Protein AF-A0ABD1RAH1-F1 (afdb_monomer_lite)

Structure (mmCIF, N/CA/C/O backbone):
data_AF-A0ABD1RAH1-F1
#
_entry.id   AF-A0ABD1RAH1-F1
#
loop_
_atom_site.group_PDB
_atom_s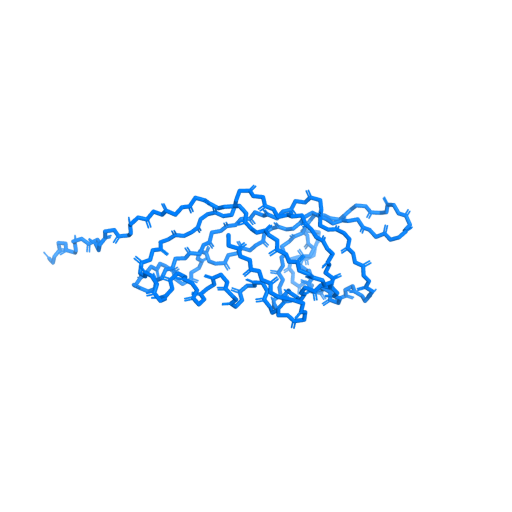ite.id
_atom_site.type_symbol
_atom_site.label_atom_id
_atom_site.label_alt_id
_atom_site.label_comp_id
_atom_site.label_asym_id
_atom_site.label_entity_id
_atom_site.label_seq_id
_atom_site.pdbx_PDB_ins_code
_atom_site.Cartn_x
_atom_site.Cartn_y
_atom_site.Cartn_z
_atom_site.occupancy
_atom_site.B_iso_or_equiv
_atom_site.auth_seq_id
_atom_site.auth_comp_id
_atom_site.auth_asym_id
_atom_site.auth_atom_id
_atom_site.pdbx_PDB_model_num
ATOM 1 N N . MET A 1 1 ? -9.978 -6.356 1.295 1.00 90.62 1 MET A N 1
ATOM 2 C CA . MET A 1 1 ? -10.468 -5.008 0.928 1.00 90.62 1 MET A CA 1
ATOM 3 C C . MET A 1 1 ? -10.263 -4.848 -0.562 1.00 90.62 1 MET A C 1
ATOM 5 O O . MET A 1 1 ? -9.263 -5.347 -1.054 1.00 90.62 1 MET A O 1
ATOM 9 N N . GLU A 1 2 ? -11.187 -4.210 -1.266 1.00 93.12 2 GLU A N 1
ATOM 10 C CA . GLU A 1 2 ? -11.067 -3.964 -2.705 1.00 93.12 2 GLU A CA 1
ATOM 11 C C . GLU A 1 2 ? -10.906 -2.462 -2.952 1.00 93.12 2 GLU A C 1
ATOM 13 O O . GLU A 1 2 ? -11.547 -1.657 -2.275 1.00 93.12 2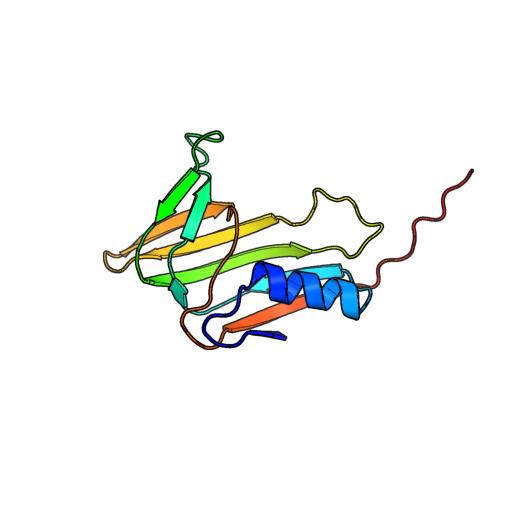 GLU A O 1
ATOM 18 N N . VAL A 1 3 ? -10.019 -2.101 -3.876 1.00 94.31 3 VAL A N 1
ATOM 19 C CA . VAL A 1 3 ? -9.790 -0.732 -4.346 1.00 94.31 3 VAL A CA 1
ATOM 20 C C . VAL A 1 3 ? -10.097 -0.706 -5.836 1.00 94.31 3 VAL A C 1
ATOM 22 O O . VAL A 1 3 ? -9.615 -1.556 -6.588 1.00 94.31 3 VAL A O 1
ATOM 25 N N . ALA A 1 4 ? -10.933 0.244 -6.245 1.00 94.62 4 ALA A N 1
ATOM 26 C CA . ALA A 1 4 ? -11.326 0.396 -7.636 1.00 94.62 4 ALA A CA 1
ATOM 27 C C . ALA A 1 4 ? -10.165 0.920 -8.497 1.00 94.62 4 ALA A C 1
ATOM 29 O O . ALA A 1 4 ? -9.167 1.439 -7.990 1.00 94.62 4 ALA A O 1
ATOM 30 N N . ASP A 1 5 ? -10.313 0.791 -9.814 1.00 94.00 5 ASP A N 1
ATOM 31 C CA . ASP A 1 5 ? -9.372 1.379 -10.763 1.00 94.00 5 ASP A CA 1
ATOM 32 C C . ASP A 1 5 ? -9.243 2.898 -10.560 1.00 94.00 5 ASP A C 1
ATOM 34 O O . ASP A 1 5 ? -10.206 3.574 -10.196 1.00 94.00 5 ASP A O 1
ATOM 38 N N . SER A 1 6 ? -8.046 3.431 -10.811 1.00 93.00 6 SER A N 1
ATOM 39 C CA . SER A 1 6 ? -7.708 4.852 -10.680 1.00 93.00 6 SER A CA 1
ATOM 40 C C . SER A 1 6 ? -7.862 5.447 -9.269 1.00 93.00 6 SER A C 1
ATOM 42 O O . SER A 1 6 ? -7.686 6.652 -9.095 1.00 93.00 6 SER A O 1
ATOM 44 N N . CYS A 1 7 ? -8.134 4.636 -8.242 1.00 95.06 7 CYS A N 1
ATOM 45 C CA . CYS A 1 7 ? -8.118 5.076 -6.847 1.00 95.06 7 CYS A CA 1
ATOM 46 C C . CYS A 1 7 ? -6.710 5.001 -6.238 1.00 95.06 7 CYS A C 1
ATOM 48 O O . CYS A 1 7 ? -5.902 4.139 -6.598 1.00 95.06 7 CYS A O 1
ATOM 50 N N . ASP A 1 8 ? -6.433 5.886 -5.276 1.00 93.81 8 ASP A N 1
ATOM 51 C CA . ASP A 1 8 ? -5.214 5.829 -4.467 1.00 93.81 8 ASP A CA 1
ATOM 52 C C . ASP A 1 8 ? -5.341 4.734 -3.398 1.00 93.81 8 ASP A C 1
ATOM 54 O O . ASP A 1 8 ? -6.230 4.751 -2.537 1.00 93.81 8 ASP A O 1
ATOM 58 N N . ILE A 1 9 ? -4.432 3.762 -3.453 1.00 93.19 9 ILE A N 1
ATOM 59 C CA . ILE A 1 9 ? -4.357 2.642 -2.517 1.00 93.19 9 ILE A CA 1
ATOM 60 C C . ILE A 1 9 ? -4.054 3.143 -1.097 1.00 93.19 9 ILE A C 1
ATOM 62 O O . ILE A 1 9 ? -4.664 2.652 -0.144 1.00 93.19 9 ILE A O 1
ATOM 66 N N . GLN A 1 10 ? -3.153 4.121 -0.931 1.00 92.19 10 GLN A N 1
ATOM 67 C CA . GLN A 1 10 ? -2.804 4.649 0.394 1.00 92.19 10 GLN A CA 1
ATOM 68 C C . GLN A 1 10 ? -3.990 5.354 1.040 1.00 92.19 10 GLN A C 1
ATOM 70 O O . GLN A 1 10 ? -4.319 5.073 2.196 1.00 92.19 10 GLN A O 1
ATOM 75 N N . GLU A 1 11 ? -4.653 6.231 0.291 1.00 93.00 11 GLU A N 1
ATOM 76 C CA . GLU A 1 11 ? -5.839 6.941 0.762 1.00 93.00 11 GLU A CA 1
ATOM 77 C C . GLU A 1 11 ? -6.982 5.975 1.091 1.00 93.00 11 GLU A C 1
ATOM 79 O O . GLU A 1 11 ? -7.612 6.099 2.143 1.00 93.00 11 GLU A O 1
ATOM 84 N N . SER A 1 12 ? -7.213 4.968 0.246 1.00 94.06 12 SER A N 1
ATOM 85 C CA . SER A 1 12 ? -8.270 3.976 0.462 1.00 94.06 12 SER A CA 1
ATOM 86 C C . SER A 1 12 ? -8.062 3.205 1.769 1.00 94.06 12 SER A C 1
ATOM 88 O O . SER A 1 12 ? -9.004 3.020 2.545 1.00 94.06 12 SER A O 1
ATOM 90 N N . VAL A 1 13 ? -6.827 2.764 2.049 1.00 92.69 13 VAL A N 1
ATOM 91 C CA . VAL A 1 13 ? -6.520 2.009 3.277 1.00 92.69 13 VAL A CA 1
ATOM 92 C C . VAL A 1 13 ? -6.570 2.926 4.498 1.00 92.69 13 VAL A C 1
ATOM 94 O O . VAL A 1 13 ? -7.147 2.546 5.516 1.00 92.69 13 VAL A O 1
ATOM 97 N N . SER A 1 14 ? -6.039 4.147 4.392 1.00 91.38 14 SER A N 1
ATOM 98 C CA . SER A 1 14 ? -6.114 5.163 5.451 1.00 91.38 14 SER A CA 1
ATOM 99 C C . SER A 1 14 ? -7.565 5.512 5.809 1.00 91.38 14 SER A C 1
ATOM 101 O O . SER A 1 14 ? -7.960 5.526 6.974 1.00 91.38 14 SER A O 1
ATOM 103 N N . THR A 1 15 ? -8.416 5.695 4.803 1.00 92.31 15 THR A N 1
ATOM 104 C CA . THR A 1 15 ? -9.844 5.956 5.004 1.00 92.31 15 THR A CA 1
ATOM 105 C C . THR A 1 15 ? -10.521 4.782 5.704 1.00 92.31 15 THR A C 1
ATOM 107 O O . THR A 1 15 ? -11.303 4.981 6.636 1.00 92.31 15 THR A O 1
ATOM 110 N N . PHE A 1 16 ? -10.189 3.545 5.320 1.00 91.88 16 PHE A N 1
ATOM 111 C CA . PHE A 1 16 ? -10.719 2.353 5.974 1.00 91.88 16 PHE A CA 1
ATOM 112 C C . PHE A 1 16 ? -10.329 2.278 7.459 1.00 91.88 16 PHE A C 1
ATOM 114 O O . PHE A 1 16 ? -11.188 1.969 8.291 1.00 91.88 16 PHE A O 1
ATOM 121 N N . THR A 1 17 ? -9.074 2.579 7.821 1.00 90.81 17 THR A N 1
ATOM 122 C CA . THR A 1 17 ? -8.639 2.546 9.230 1.00 90.81 17 THR A CA 1
ATOM 123 C C . THR A 1 17 ? -9.367 3.584 10.070 1.00 90.81 17 THR A C 1
ATOM 125 O O . THR A 1 17 ? -9.844 3.253 11.159 1.00 90.81 17 THR A O 1
ATOM 128 N N . ILE A 1 18 ? -9.524 4.805 9.548 1.00 89.19 18 ILE A N 1
ATOM 129 C CA . ILE A 1 18 ? -10.230 5.908 10.210 1.00 89.19 18 ILE A CA 1
ATOM 130 C C . ILE A 1 18 ? -11.714 5.572 10.386 1.00 89.19 18 ILE A C 1
ATOM 132 O O . ILE A 1 18 ? -12.239 5.667 11.495 1.00 89.19 18 ILE A O 1
ATOM 136 N N . GLN A 1 19 ? -12.395 5.130 9.327 1.00 91.44 19 GLN A N 1
ATOM 137 C CA . GLN A 1 19 ? -13.829 4.830 9.387 1.00 91.44 19 GLN A CA 1
ATOM 138 C C . GLN A 1 19 ? -14.151 3.648 10.305 1.00 91.44 19 GLN A C 1
ATOM 140 O O . GLN A 1 19 ? -15.200 3.624 10.947 1.00 91.44 19 GLN A O 1
ATOM 145 N N . ARG A 1 20 ? -13.268 2.646 10.368 1.00 90.44 20 ARG A N 1
ATOM 146 C CA . ARG A 1 20 ? -13.479 1.443 11.187 1.00 90.44 20 ARG A CA 1
ATOM 147 C C . ARG A 1 20 ? -12.843 1.522 12.568 1.00 90.44 20 ARG A C 1
ATOM 149 O O . ARG A 1 20 ? -13.052 0.596 13.348 1.00 90.44 20 ARG A O 1
ATOM 156 N N . GLN A 1 21 ? -12.084 2.581 12.862 1.00 88.56 21 GLN A N 1
ATOM 157 C CA . GLN A 1 21 ? -11.301 2.729 14.094 1.00 88.56 21 GLN A CA 1
ATOM 158 C C . GLN A 1 21 ? -10.445 1.482 14.377 1.00 88.56 21 GLN A C 1
ATOM 160 O O . GLN A 1 21 ? -10.406 0.945 15.485 1.00 88.56 21 GLN A O 1
ATOM 165 N N . ARG A 1 22 ? -9.781 0.975 13.332 1.00 90.62 22 ARG A N 1
ATOM 166 C CA . ARG A 1 22 ? -8.970 -0.249 13.379 1.00 90.62 22 ARG A CA 1
ATOM 167 C C . ARG A 1 22 ? -7.629 -0.045 12.705 1.00 90.62 22 ARG A C 1
ATOM 169 O O . ARG A 1 22 ? -7.561 0.547 11.634 1.00 90.62 22 ARG A O 1
ATOM 176 N N . GLY A 1 23 ? -6.582 -0.596 13.311 1.00 90.62 23 GLY A N 1
ATOM 177 C CA . GLY A 1 23 ? -5.295 -0.730 12.647 1.00 90.62 23 GLY A CA 1
ATOM 178 C C . GLY A 1 23 ? -5.372 -1.781 11.541 1.00 90.62 23 GLY A C 1
ATOM 179 O O . GLY A 1 23 ? -6.159 -2.734 11.618 1.00 90.62 23 GLY A O 1
ATOM 180 N N . VAL A 1 24 ? -4.574 -1.586 10.497 1.00 93.12 24 VAL A N 1
ATOM 181 C CA . VAL A 1 24 ? -4.485 -2.481 9.343 1.00 93.12 24 VAL A CA 1
ATOM 182 C C . VAL A 1 24 ? -3.018 -2.752 9.038 1.00 93.12 24 VAL A C 1
ATOM 184 O O . VAL A 1 24 ? -2.219 -1.824 8.962 1.00 93.12 24 VAL A O 1
ATOM 187 N N . CYS A 1 25 ? -2.669 -4.021 8.850 1.00 91.94 25 CYS A N 1
ATOM 188 C CA . CYS A 1 25 ? -1.375 -4.467 8.348 1.00 91.94 25 CYS A CA 1
ATOM 189 C C . CYS A 1 25 ? -1.595 -5.187 7.018 1.00 91.94 25 CYS A C 1
ATOM 191 O O . CYS A 1 25 ? -2.305 -6.193 6.967 1.00 91.94 25 CYS A O 1
ATOM 193 N N . ILE A 1 26 ? -1.024 -4.655 5.941 1.00 93.88 26 ILE A N 1
ATOM 194 C CA . ILE A 1 26 ? -1.120 -5.239 4.604 1.00 93.88 26 ILE A CA 1
ATOM 195 C C . ILE A 1 26 ? -0.212 -6.466 4.544 1.00 93.88 26 ILE A C 1
ATOM 197 O O . ILE A 1 26 ? 0.991 -6.367 4.780 1.00 93.88 26 ILE A O 1
ATOM 201 N N . LEU A 1 27 ? -0.807 -7.613 4.218 1.00 89.12 27 LEU A N 1
ATOM 202 C CA . LEU A 1 27 ? -0.116 -8.896 4.090 1.00 89.12 27 LEU A CA 1
ATOM 203 C C . LEU A 1 27 ? 0.327 -9.127 2.647 1.00 89.12 27 LEU A C 1
ATOM 205 O O . LEU A 1 27 ? 1.453 -9.549 2.402 1.00 89.12 27 LEU A O 1
ATOM 209 N N . SER A 1 28 ? -0.564 -8.840 1.697 1.00 86.56 28 SER A N 1
ATOM 210 C CA . SER A 1 28 ? -0.274 -8.930 0.272 1.00 86.56 28 SER A CA 1
ATOM 211 C C . SER A 1 28 ? -1.226 -8.067 -0.552 1.00 86.56 28 SER A C 1
ATOM 213 O O . SER A 1 28 ? -2.366 -7.789 -0.162 1.00 86.56 28 SER A O 1
ATOM 215 N N . VAL A 1 29 ? -0.727 -7.652 -1.714 1.00 90.44 29 VAL A N 1
ATOM 216 C CA . VAL A 1 29 ? -1.471 -6.977 -2.778 1.00 90.44 29 VAL A CA 1
ATOM 217 C C . VAL A 1 29 ? -0.906 -7.465 -4.102 1.00 90.44 29 VAL A C 1
ATOM 219 O O . VAL A 1 29 ? 0.313 -7.525 -4.259 1.00 90.44 29 VAL A O 1
ATOM 222 N N . SER A 1 30 ? -1.784 -7.779 -5.047 1.00 84.44 30 SER A N 1
ATOM 223 C CA . SER A 1 30 ? -1.409 -8.160 -6.408 1.00 84.44 30 SER A CA 1
ATOM 224 C C . SER A 1 30 ? -2.304 -7.405 -7.375 1.00 84.44 30 SER A C 1
ATOM 226 O O . SER A 1 30 ? -3.521 -7.573 -7.350 1.00 84.44 30 SER A O 1
ATOM 228 N N . SER A 1 31 ? -1.707 -6.523 -8.169 1.00 88.94 31 SER A N 1
ATOM 229 C CA . SER A 1 31 ? -2.351 -5.812 -9.275 1.00 88.94 31 SER A CA 1
ATOM 230 C C . SER A 1 31 ? -1.290 -4.991 -10.010 1.00 88.94 31 SER A C 1
ATOM 232 O O . SER A 1 31 ? -0.097 -5.091 -9.725 1.00 88.94 31 SER A O 1
ATOM 234 N N . THR A 1 32 ? -1.719 -4.141 -10.931 1.00 91.81 32 THR A N 1
ATOM 235 C CA . THR A 1 32 ? -0.864 -3.153 -11.581 1.00 91.81 32 THR A CA 1
ATOM 236 C C . THR A 1 32 ? -1.156 -1.748 -11.082 1.00 91.81 32 THR A C 1
ATOM 238 O O . THR A 1 32 ? -2.297 -1.413 -10.780 1.00 91.81 32 THR A O 1
ATOM 241 N N . VAL A 1 33 ? -0.129 -0.909 -11.057 1.00 91.50 33 VAL A N 1
ATOM 242 C CA . VAL A 1 33 ? -0.176 0.498 -10.639 1.00 91.50 33 VAL A CA 1
ATOM 243 C C . VAL A 1 33 ? 0.436 1.390 -11.711 1.00 91.50 33 VAL A C 1
ATOM 245 O O . VAL A 1 33 ? 1.198 0.919 -12.562 1.00 91.50 33 VAL A O 1
ATOM 248 N N . ASN A 1 34 ? 0.084 2.673 -11.683 1.00 91.31 34 ASN A N 1
ATOM 249 C CA . ASN A 1 34 ? 0.596 3.670 -12.617 1.00 91.31 34 ASN A CA 1
ATOM 250 C C . ASN A 1 34 ? 1.424 4.746 -11.898 1.00 91.31 34 ASN A C 1
ATOM 252 O O . ASN A 1 34 ? 1.209 4.992 -10.716 1.00 91.31 34 ASN A O 1
ATOM 256 N N . ASN A 1 35 ? 2.369 5.355 -12.626 1.00 88.00 35 ASN A N 1
ATOM 257 C CA . ASN A 1 35 ? 3.096 6.578 -12.245 1.00 88.00 35 ASN A CA 1
ATOM 258 C C . ASN A 1 35 ? 3.472 6.660 -10.754 1.00 88.00 35 ASN A C 1
ATOM 260 O O . ASN A 1 35 ? 2.840 7.370 -9.974 1.00 88.00 35 ASN A O 1
ATOM 264 N N . ILE A 1 36 ? 4.516 5.936 -10.358 1.00 88.69 36 ILE A N 1
ATOM 265 C CA . ILE A 1 36 ? 4.835 5.731 -8.942 1.00 88.69 36 ILE A CA 1
ATOM 266 C C . ILE A 1 36 ? 6.014 6.602 -8.543 1.00 88.69 36 ILE A C 1
ATOM 268 O O . ILE A 1 36 ? 7.032 6.625 -9.231 1.00 88.69 36 ILE A O 1
ATOM 272 N N . SER A 1 37 ? 5.908 7.253 -7.391 1.00 90.44 37 SER A N 1
ATOM 273 C CA . SER A 1 37 ? 7.014 7.976 -6.771 1.00 90.44 37 SER A CA 1
ATOM 274 C C . SER A 1 37 ? 7.642 7.132 -5.664 1.00 90.44 37 SER A C 1
ATOM 276 O O . SER A 1 37 ? 6.966 6.659 -4.752 1.00 90.44 37 SER A O 1
ATOM 278 N N . LEU A 1 38 ? 8.951 6.917 -5.767 1.00 87.75 38 LEU A N 1
ATOM 279 C CA . LEU A 1 38 ? 9.722 6.022 -4.911 1.00 87.75 38 LEU A CA 1
ATOM 280 C C . LEU A 1 38 ? 10.897 6.766 -4.286 1.00 87.75 38 LEU A C 1
ATOM 282 O O . LEU A 1 38 ? 11.530 7.598 -4.936 1.00 87.75 38 LEU A O 1
ATOM 286 N N . ARG A 1 39 ? 11.230 6.435 -3.039 1.00 87.94 39 ARG A N 1
ATOM 287 C CA . ARG A 1 39 ? 12.457 6.910 -2.386 1.00 87.94 39 ARG A CA 1
ATOM 288 C C . ARG A 1 39 ? 13.512 5.812 -2.387 1.00 87.94 39 ARG A C 1
ATOM 290 O O . ARG A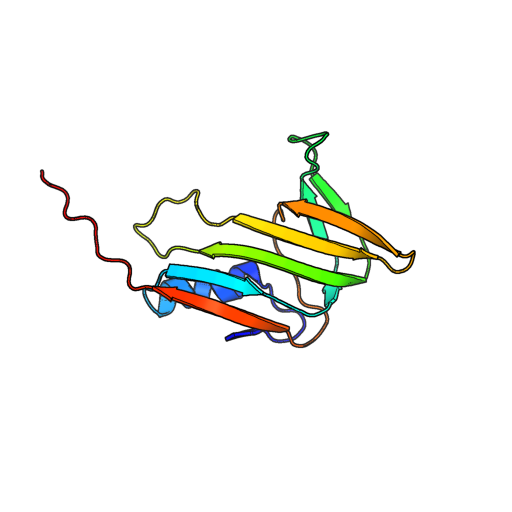 1 39 ? 13.376 4.873 -1.610 1.00 87.94 39 ARG A O 1
ATOM 297 N N . GLN A 1 40 ? 14.569 6.008 -3.179 1.00 79.69 40 GLN A N 1
ATOM 298 C CA . GLN A 1 40 ? 15.683 5.065 -3.321 1.00 79.69 40 GLN A CA 1
ATOM 299 C C . GLN A 1 40 ? 16.496 4.919 -2.019 1.00 79.69 40 GLN A C 1
ATOM 301 O O . GLN A 1 40 ? 16.871 5.937 -1.431 1.00 79.69 40 GLN A O 1
ATOM 306 N N . PRO A 1 41 ? 16.882 3.702 -1.582 1.00 70.81 41 PRO A N 1
ATOM 307 C CA . PRO A 1 41 ? 17.711 3.505 -0.398 1.00 70.81 41 PRO A CA 1
ATOM 308 C C . PRO A 1 41 ? 19.117 4.075 -0.588 1.00 70.81 41 PRO A C 1
ATOM 310 O O . PRO A 1 41 ? 19.705 4.576 0.365 1.00 70.81 41 PRO A O 1
ATOM 313 N N . SER A 1 42 ? 19.649 4.049 -1.815 1.00 76.25 42 SER A N 1
ATOM 314 C CA . SER A 1 42 ? 20.960 4.623 -2.143 1.00 76.25 42 SER A CA 1
ATOM 315 C C . SER A 1 42 ? 20.973 6.156 -2.108 1.00 76.25 42 SER A C 1
ATOM 317 O O . SER A 1 42 ? 22.044 6.751 -2.018 1.00 76.25 42 SER A O 1
ATOM 319 N N . ALA A 1 43 ? 19.803 6.798 -2.170 1.00 78.62 43 ALA A N 1
ATOM 320 C CA . ALA A 1 43 ? 19.650 8.247 -2.170 1.00 78.62 43 ALA A CA 1
ATOM 321 C C . ALA A 1 43 ? 18.388 8.643 -1.373 1.00 78.62 43 ALA A C 1
ATOM 323 O O . ALA A 1 43 ? 17.373 9.011 -1.960 1.00 78.62 43 ALA A O 1
ATOM 324 N N . PRO A 1 44 ? 18.428 8.603 -0.028 1.00 73.88 44 PRO A N 1
ATOM 325 C CA . PRO A 1 44 ? 17.239 8.753 0.821 1.00 73.88 44 PRO A CA 1
ATOM 326 C C . PRO A 1 44 ? 16.556 10.128 0.722 1.00 73.88 44 PRO A C 1
ATOM 328 O O . PRO A 1 44 ? 15.392 10.266 1.096 1.00 73.88 44 PRO A O 1
ATOM 331 N N . ASN A 1 45 ? 17.259 11.139 0.205 1.00 83.38 45 ASN A N 1
ATOM 332 C CA . ASN A 1 45 ? 16.718 12.479 -0.034 1.00 83.38 45 ASN A CA 1
ATOM 333 C C . ASN A 1 45 ? 16.191 12.668 -1.465 1.00 83.38 45 ASN A C 1
ATOM 335 O O . ASN A 1 45 ? 15.656 13.729 -1.778 1.00 83.38 45 ASN A O 1
ATOM 339 N N . LEU A 1 46 ? 16.344 11.665 -2.333 1.00 86.56 46 LEU A N 1
ATOM 340 C CA . LEU A 1 46 ? 15.889 11.701 -3.713 1.00 86.56 46 LEU A CA 1
ATOM 341 C C . LEU A 1 46 ? 14.594 10.900 -3.853 1.00 86.56 46 LEU A C 1
ATOM 343 O O . LEU A 1 46 ? 14.516 9.728 -3.483 1.00 86.56 46 LEU A O 1
ATOM 347 N N . VAL A 1 47 ? 13.579 11.549 -4.416 1.00 88.94 47 VAL A N 1
ATOM 348 C CA . VAL A 1 47 ? 12.352 10.894 -4.866 1.00 88.94 47 VAL A CA 1
ATOM 349 C C . VAL A 1 47 ? 12.441 10.752 -6.378 1.00 88.94 47 VAL A C 1
ATOM 351 O O . VAL A 1 47 ? 12.680 11.731 -7.081 1.00 88.94 47 VAL A O 1
ATOM 354 N N . VAL A 1 48 ? 12.270 9.529 -6.869 1.00 88.69 48 VAL A N 1
ATOM 355 C CA . VAL A 1 48 ? 12.253 9.208 -8.295 1.00 88.69 48 VAL A CA 1
ATOM 356 C C . VAL A 1 48 ? 10.827 8.849 -8.682 1.00 88.69 48 VAL A C 1
ATOM 358 O O . VAL A 1 48 ? 10.232 7.950 -8.090 1.00 88.69 48 VAL A O 1
ATOM 361 N N . THR A 1 49 ? 10.285 9.528 -9.689 1.00 90.12 49 THR A N 1
ATOM 362 C CA . THR A 1 49 ? 8.983 9.188 -10.269 1.00 90.12 49 THR A CA 1
ATOM 363 C C . THR A 1 49 ? 9.196 8.298 -11.487 1.00 90.12 49 THR A C 1
ATOM 365 O O . THR A 1 49 ? 9.824 8.696 -12.467 1.00 90.12 49 THR A O 1
ATOM 368 N N . LEU A 1 50 ? 8.681 7.075 -11.419 1.00 87.69 50 LEU A N 1
ATOM 369 C CA . LEU A 1 50 ? 8.686 6.116 -12.512 1.00 87.69 50 LEU A CA 1
ATOM 370 C C . LEU A 1 50 ? 7.374 6.230 -13.285 1.00 87.69 50 LEU A C 1
ATOM 372 O O . LEU A 1 50 ? 6.305 5.903 -12.769 1.00 87.69 50 LEU A O 1
ATOM 376 N N . HIS A 1 51 ? 7.463 6.679 -14.533 1.00 89.69 51 HIS A N 1
ATOM 377 C CA . HIS A 1 51 ? 6.315 6.775 -15.427 1.00 89.69 51 HIS A CA 1
ATOM 378 C C . HIS A 1 51 ? 6.057 5.455 -16.151 1.00 89.69 51 HIS A C 1
ATOM 380 O O . HIS A 1 51 ? 6.985 4.805 -16.630 1.00 89.69 51 HIS A O 1
ATOM 386 N N . GLY A 1 52 ? 4.783 5.078 -16.254 1.00 89.56 52 GLY A N 1
ATOM 387 C CA . GLY A 1 52 ? 4.349 3.839 -16.899 1.00 89.56 52 GLY A CA 1
ATOM 388 C C . GLY A 1 52 ? 3.457 2.982 -16.006 1.00 89.56 52 GLY A C 1
ATOM 389 O O . GLY A 1 52 ? 2.964 3.440 -14.974 1.00 89.56 52 GLY A O 1
ATOM 390 N N . ARG A 1 53 ? 3.241 1.736 -16.440 1.00 91.06 53 ARG A N 1
ATOM 391 C CA . ARG A 1 53 ? 2.482 0.715 -15.713 1.00 91.06 53 ARG A CA 1
ATOM 392 C C . ARG A 1 53 ? 3.443 -0.333 -15.170 1.00 91.06 53 ARG A C 1
ATOM 394 O O . ARG A 1 53 ? 4.282 -0.843 -15.912 1.00 91.06 53 ARG A O 1
ATOM 401 N N . PHE A 1 54 ? 3.286 -0.657 -13.896 1.00 92.44 54 PHE A N 1
ATOM 402 C CA . PHE A 1 54 ? 4.136 -1.604 -13.186 1.00 92.44 54 PHE A CA 1
ATOM 403 C C . PHE A 1 54 ? 3.268 -2.639 -12.490 1.00 92.44 54 PHE A C 1
ATOM 405 O O . PHE A 1 54 ? 2.189 -2.314 -11.991 1.00 92.44 54 PHE A O 1
ATOM 412 N N . GLU A 1 55 ? 3.728 -3.881 -12.454 1.00 92.94 55 GLU A N 1
ATOM 413 C CA . GLU A 1 55 ? 3.065 -4.945 -11.709 1.00 92.94 55 GLU A CA 1
ATOM 414 C C . GLU A 1 55 ? 3.599 -4.981 -10.277 1.00 92.94 55 GLU A C 1
ATOM 416 O O . GLU A 1 55 ? 4.810 -4.945 -10.053 1.00 92.94 55 GLU A O 1
ATOM 421 N N . ILE A 1 56 ? 2.691 -5.034 -9.303 1.00 92.69 56 ILE A N 1
ATOM 422 C CA . ILE A 1 56 ? 3.019 -5.214 -7.892 1.00 92.69 56 ILE A CA 1
ATOM 423 C C . ILE A 1 56 ? 3.327 -6.692 -7.667 1.00 92.69 56 ILE A C 1
ATOM 425 O O . ILE A 1 56 ? 2.435 -7.535 -7.732 1.00 92.69 56 ILE A O 1
ATOM 429 N N . LEU A 1 57 ? 4.574 -6.984 -7.311 1.00 91.25 57 LEU A N 1
ATOM 430 C CA . LEU A 1 57 ? 4.980 -8.303 -6.831 1.00 91.25 57 LEU A CA 1
ATOM 431 C C . LEU A 1 57 ? 4.696 -8.466 -5.335 1.00 91.25 57 LEU A C 1
ATOM 433 O O . LEU A 1 57 ? 4.367 -9.553 -4.870 1.00 91.25 57 LEU A O 1
ATOM 437 N N . SER A 1 58 ? 4.862 -7.386 -4.566 1.00 90.69 58 SER A N 1
ATOM 438 C CA . SER A 1 58 ? 4.563 -7.353 -3.135 1.00 90.69 58 SER A CA 1
ATOM 439 C C . SER A 1 58 ? 4.294 -5.927 -2.678 1.00 90.69 58 SER A C 1
ATOM 441 O O . SER A 1 58 ? 4.999 -5.002 -3.076 1.00 90.69 58 SER A O 1
ATOM 443 N N . LEU A 1 59 ? 3.335 -5.759 -1.775 1.00 91.75 59 LEU A N 1
ATOM 444 C CA . LEU A 1 59 ? 3.102 -4.517 -1.046 1.00 91.75 59 LEU A CA 1
ATOM 445 C C . LEU A 1 59 ? 2.931 -4.859 0.427 1.00 91.75 59 LEU A C 1
ATOM 447 O O . LEU A 1 59 ? 2.173 -5.768 0.768 1.00 91.75 59 LEU A O 1
ATOM 451 N N . SER A 1 60 ? 3.634 -4.144 1.293 1.00 90.69 60 SER A N 1
ATOM 452 C CA . SER A 1 60 ? 3.576 -4.364 2.735 1.00 90.69 60 SER A CA 1
ATOM 453 C C . SER A 1 60 ? 3.665 -3.036 3.465 1.00 90.69 60 SER A C 1
ATOM 455 O O . SER A 1 60 ? 4.285 -2.087 2.989 1.00 90.69 60 SER A O 1
ATOM 457 N N . GLY A 1 61 ? 3.032 -2.964 4.627 1.00 91.44 61 GLY A N 1
ATOM 458 C CA . GLY A 1 61 ? 2.982 -1.749 5.425 1.00 91.44 61 GLY A CA 1
ATOM 459 C C . GLY A 1 61 ? 1.807 -1.765 6.385 1.00 91.44 61 GLY A C 1
ATOM 460 O O . GLY A 1 61 ? 0.962 -2.663 6.348 1.00 91.44 61 GLY A O 1
ATOM 461 N N . SER A 1 62 ? 1.751 -0.763 7.249 1.00 90.94 62 SER A N 1
ATOM 462 C CA . SER A 1 62 ? 0.703 -0.643 8.257 1.00 90.94 62 SER A CA 1
ATOM 463 C C . SER A 1 62 ? 0.067 0.733 8.240 1.00 90.94 62 SER A C 1
ATOM 465 O O . SER A 1 62 ? 0.707 1.718 7.899 1.00 90.94 62 SER A O 1
ATOM 467 N N . PHE A 1 63 ? -1.193 0.796 8.649 1.00 90.81 63 PHE A N 1
ATOM 468 C CA . PHE A 1 63 ? -1.944 2.030 8.821 1.00 90.81 63 PHE A CA 1
ATOM 469 C C . PHE A 1 63 ? -2.616 1.988 10.182 1.00 90.81 63 PHE A C 1
ATOM 471 O O . PHE A 1 63 ? -3.210 0.976 10.562 1.00 90.81 63 PHE A O 1
ATOM 478 N N . LEU A 1 64 ? -2.532 3.096 10.907 1.00 88.31 64 LEU A N 1
ATOM 479 C CA . LEU A 1 64 ? -3.142 3.254 12.218 1.00 88.31 64 LEU A CA 1
ATOM 480 C C . LEU A 1 64 ? -4.102 4.446 12.174 1.00 88.31 64 LEU A C 1
ATOM 482 O O . LEU A 1 64 ? -3.727 5.491 11.641 1.00 88.31 64 LEU A O 1
ATOM 486 N N . PRO A 1 65 ? -5.323 4.320 12.718 1.00 85.75 65 PRO A N 1
ATOM 487 C CA . PRO A 1 65 ? -6.194 5.469 12.894 1.00 85.75 65 PRO A CA 1
ATOM 488 C C . PRO A 1 65 ? -5.651 6.384 14.010 1.00 85.75 65 PRO A C 1
ATOM 490 O O . PRO A 1 65 ? -4.958 5.908 14.920 1.00 85.75 65 PRO A O 1
ATOM 493 N N . PRO A 1 66 ? -5.993 7.683 14.003 1.00 81.25 66 PRO A N 1
ATOM 494 C CA . PRO A 1 66 ? -5.771 8.565 15.150 1.00 81.25 66 PRO A CA 1
ATOM 495 C C . PRO A 1 66 ? -6.406 7.976 16.427 1.00 81.25 66 PRO A C 1
ATOM 497 O O . PRO A 1 66 ? -7.481 7.384 16.326 1.00 81.25 66 PRO A O 1
ATOM 500 N N . PRO A 1 67 ? -5.796 8.112 17.624 1.00 78.38 67 PRO A N 1
ATOM 501 C CA . PRO A 1 67 ? -4.607 8.900 17.976 1.00 78.38 67 PRO A CA 1
ATOM 502 C C . PRO A 1 67 ? -3.271 8.142 17.821 1.00 78.38 67 PRO A C 1
ATOM 504 O O . PRO A 1 67 ? -2.306 8.451 18.518 1.00 78.38 67 PRO A O 1
ATOM 507 N N . GLY A 1 68 ? -3.196 7.118 16.962 1.00 72.75 68 GLY A N 1
ATOM 508 C CA . GLY A 1 68 ? -1.953 6.382 16.721 1.00 72.75 68 GLY A CA 1
ATOM 509 C C . GLY A 1 68 ? -0.786 7.281 16.265 1.00 72.75 68 GLY A C 1
ATOM 510 O O . GLY A 1 68 ? -1.014 8.401 15.801 1.00 72.75 68 GLY A O 1
ATOM 511 N N . PRO A 1 69 ? 0.474 6.813 16.376 1.00 67.19 69 PRO A N 1
ATOM 512 C CA . PRO A 1 69 ? 1.639 7.586 15.958 1.00 67.19 69 PRO A CA 1
ATOM 513 C C . PRO A 1 69 ? 1.508 8.043 14.492 1.00 67.19 69 PRO A C 1
ATOM 515 O O . PRO A 1 69 ? 1.290 7.195 13.621 1.00 67.19 69 PRO A O 1
ATOM 518 N N . PRO A 1 70 ? 1.706 9.341 14.178 1.00 61.44 70 PRO A N 1
ATOM 519 C CA . PRO A 1 70 ? 1.604 9.853 12.805 1.00 61.44 70 PRO A CA 1
ATOM 520 C C . PRO A 1 70 ? 2.569 9.161 11.828 1.00 61.44 70 PRO A C 1
ATOM 522 O O . PRO A 1 70 ? 2.332 9.116 10.625 1.00 61.44 70 PRO A O 1
ATOM 525 N N . ALA A 1 71 ? 3.665 8.610 12.358 1.00 57.97 71 ALA A N 1
ATOM 526 C CA . ALA A 1 71 ? 4.798 8.089 11.602 1.00 57.97 71 ALA A CA 1
ATOM 527 C C . ALA A 1 71 ? 4.651 6.637 11.102 1.0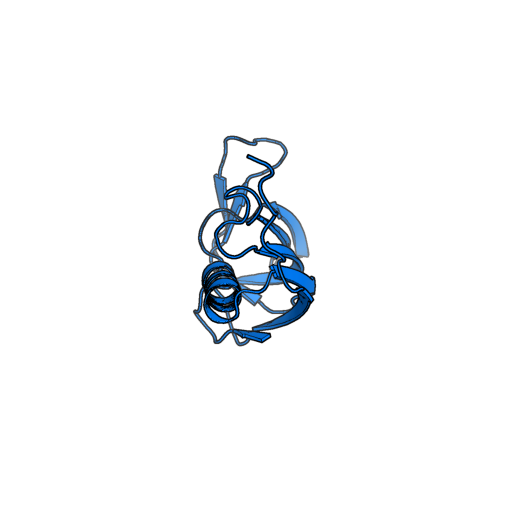0 57.97 71 ALA A C 1
ATOM 529 O O . ALA A 1 71 ? 5.548 6.153 10.421 1.00 57.97 71 ALA A O 1
ATOM 530 N N . THR A 1 72 ? 3.575 5.911 11.431 1.00 59.59 72 THR A N 1
ATOM 531 C CA . THR A 1 72 ? 3.493 4.463 11.123 1.00 59.59 72 THR A CA 1
ATOM 532 C C . THR A 1 72 ? 2.838 4.147 9.770 1.00 59.59 72 THR A C 1
ATOM 534 O O . THR A 1 72 ? 2.742 2.976 9.411 1.00 59.59 72 THR A O 1
ATOM 537 N N . SER A 1 73 ? 2.397 5.154 9.005 1.00 67.31 73 SER A N 1
ATOM 538 C CA . SER A 1 73 ? 1.821 4.949 7.666 1.00 67.31 73 SER A CA 1
ATOM 539 C C . SER A 1 73 ? 2.902 4.989 6.583 1.00 67.31 73 SER A C 1
ATOM 541 O O . SER A 1 73 ? 3.190 6.019 5.983 1.00 67.31 73 SER A O 1
ATOM 543 N N . GLY A 1 74 ? 3.546 3.844 6.366 1.00 79.69 74 GLY A N 1
ATOM 544 C CA . GLY A 1 74 ? 4.536 3.654 5.309 1.00 79.69 74 GLY A CA 1
ATOM 545 C C . GLY A 1 74 ? 4.229 2.394 4.515 1.00 79.69 74 GLY A C 1
ATOM 546 O O . GLY A 1 74 ? 3.904 1.359 5.100 1.00 79.69 74 GLY A O 1
ATOM 547 N N . LEU A 1 75 ? 4.331 2.488 3.190 1.00 89.06 75 LEU A N 1
ATOM 548 C CA . LEU A 1 75 ? 4.261 1.341 2.294 1.00 89.06 75 LEU A CA 1
ATOM 549 C C . LEU A 1 75 ? 5.634 1.059 1.700 1.00 89.06 75 LEU A C 1
ATOM 551 O O . LEU A 1 75 ? 6.271 1.941 1.123 1.00 89.06 75 LEU A O 1
ATOM 555 N N . THR A 1 76 ? 6.043 -0.199 1.775 1.00 90.44 76 THR A N 1
ATOM 556 C CA . THR A 1 76 ? 7.139 -0.737 0.979 1.00 90.44 76 THR A CA 1
ATOM 557 C C . THR A 1 76 ? 6.541 -1.551 -0.158 1.00 90.44 76 THR A C 1
ATOM 559 O O . THR A 1 76 ? 5.712 -2.439 0.061 1.00 90.44 76 THR A O 1
ATOM 562 N N . ILE A 1 77 ? 6.967 -1.249 -1.378 1.00 91.94 77 ILE A N 1
ATOM 563 C CA . ILE A 1 77 ? 6.498 -1.887 -2.603 1.00 91.94 77 ILE A CA 1
ATOM 564 C C . ILE A 1 77 ? 7.652 -2.621 -3.278 1.00 91.94 77 ILE A C 1
ATOM 566 O O . ILE A 1 77 ? 8.782 -2.144 -3.289 1.00 91.94 77 ILE A O 1
ATOM 570 N N . CYS A 1 78 ? 7.366 -3.783 -3.852 1.00 92.44 78 CYS A N 1
ATOM 571 C CA . CYS A 1 78 ? 8.217 -4.482 -4.798 1.00 92.44 78 CYS A CA 1
ATOM 572 C C . CYS A 1 78 ? 7.449 -4.586 -6.112 1.00 92.44 78 CYS A C 1
ATOM 574 O O . CYS A 1 78 ? 6.338 -5.118 -6.127 1.00 92.44 78 CYS A O 1
ATOM 576 N N . LEU A 1 79 ? 8.028 -4.084 -7.194 1.00 92.06 79 LEU A N 1
ATOM 577 C CA . LEU A 1 79 ? 7.368 -3.979 -8.489 1.00 92.06 79 LEU A CA 1
ATOM 578 C C . LEU A 1 79 ? 8.261 -4.453 -9.623 1.00 92.06 79 LEU A C 1
A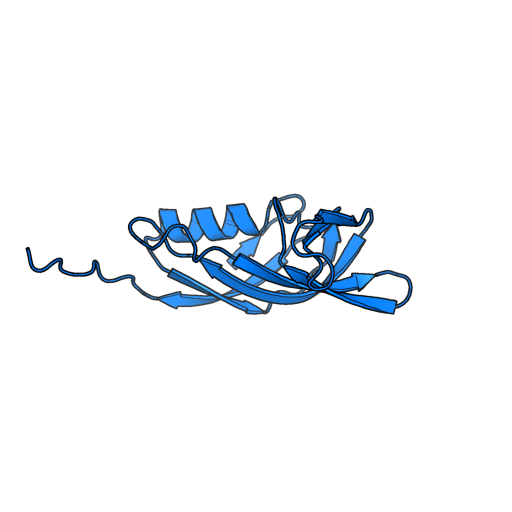TOM 580 O O . LEU A 1 79 ? 9.484 -4.412 -9.497 1.00 92.06 79 LEU A O 1
ATOM 584 N N . VAL A 1 80 ? 7.639 -4.869 -10.723 1.00 91.19 80 VAL A N 1
ATOM 585 C CA . VAL A 1 80 ? 8.323 -5.220 -11.967 1.00 91.19 80 VAL A CA 1
ATOM 586 C C . VAL A 1 80 ? 7.837 -4.346 -13.123 1.00 91.19 80 VAL A C 1
ATOM 588 O O . VAL A 1 80 ? 6.638 -4.115 -13.297 1.00 91.19 80 VAL A O 1
ATOM 591 N N . GLY A 1 81 ? 8.787 -3.801 -13.884 1.00 87.12 81 GLY A N 1
ATOM 592 C CA . GLY A 1 81 ? 8.520 -3.051 -15.114 1.00 87.12 81 GLY A CA 1
ATOM 593 C C . GLY A 1 81 ? 8.519 -3.947 -16.355 1.00 87.12 81 GLY A C 1
ATOM 594 O O . GLY A 1 81 ? 8.989 -5.081 -16.316 1.00 87.12 81 GLY A O 1
ATOM 595 N N . GLY A 1 82 ? 8.062 -3.417 -17.495 1.00 79.62 82 GLY A N 1
ATOM 596 C CA . GLY A 1 82 ? 7.932 -4.181 -18.749 1.00 79.62 82 GLY A CA 1
ATOM 597 C C . GLY A 1 82 ? 9.233 -4.775 -19.316 1.00 79.62 82 GLY A C 1
ATOM 598 O O . GLY A 1 82 ? 9.174 -5.668 -20.152 1.00 79.62 82 GLY A O 1
ATOM 599 N N . GLN A 1 83 ? 10.402 -4.322 -18.852 1.00 82.69 83 GLN A N 1
ATOM 600 C CA . GLN A 1 83 ? 11.710 -4.887 -19.218 1.00 82.69 83 GLN A CA 1
ATOM 601 C C . GLN A 1 83 ? 12.199 -5.979 -18.244 1.00 82.69 83 GLN A C 1
ATOM 603 O O . GLN A 1 83 ? 13.351 -6.395 -18.314 1.00 82.69 83 GLN A O 1
ATOM 608 N N . GLY A 1 84 ? 11.360 -6.421 -17.300 1.00 81.88 84 GLY A N 1
ATOM 609 C CA . GLY A 1 84 ? 11.730 -7.405 -16.274 1.00 81.88 84 GLY A CA 1
ATOM 610 C C . GLY A 1 84 ? 12.546 -6.831 -15.109 1.00 81.88 84 GLY A C 1
ATOM 611 O O . GLY A 1 84 ? 13.012 -7.581 -14.255 1.00 81.88 84 GLY A O 1
ATOM 612 N N . GLN A 1 85 ? 12.718 -5.507 -15.044 1.00 84.56 85 GLN A N 1
ATOM 613 C CA . GLN A 1 85 ? 13.403 -4.840 -13.935 1.00 84.56 85 GLN A CA 1
ATOM 614 C C . GLN A 1 85 ? 12.561 -4.921 -12.658 1.00 84.56 85 GLN A C 1
ATOM 616 O O . GLN A 1 85 ? 11.411 -4.482 -12.661 1.00 84.56 85 GLN A O 1
ATOM 621 N N . VAL A 1 86 ? 13.135 -5.440 -11.571 1.00 88.31 86 VAL A N 1
ATOM 622 C CA . VAL A 1 86 ? 12.483 -5.482 -10.256 1.00 88.31 86 VAL A CA 1
ATOM 623 C C . VAL A 1 86 ? 13.038 -4.375 -9.369 1.00 88.31 86 VAL A C 1
ATOM 625 O O . VAL A 1 86 ? 14.250 -4.222 -9.239 1.00 88.31 86 VAL A O 1
ATOM 628 N N . VAL A 1 87 ? 12.145 -3.610 -8.749 1.00 87.44 87 VAL A N 1
ATOM 629 C CA . VAL A 1 87 ? 12.473 -2.471 -7.886 1.00 87.44 87 VAL A CA 1
ATOM 630 C C . VAL A 1 87 ? 11.747 -2.653 -6.557 1.00 87.44 87 VAL A C 1
ATOM 632 O O . VAL A 1 87 ? 10.543 -2.909 -6.551 1.00 87.44 87 VAL A O 1
ATOM 635 N N . ARG A 1 88 ? 12.461 -2.548 -5.429 1.00 88.94 88 ARG A N 1
ATOM 636 C CA . ARG A 1 88 ? 11.871 -2.598 -4.083 1.00 88.94 88 ARG A CA 1
ATOM 637 C C . ARG A 1 88 ? 12.192 -1.323 -3.330 1.00 88.94 88 ARG A C 1
ATOM 639 O O . ARG A 1 88 ? 13.350 -1.083 -3.019 1.00 88.94 88 ARG A O 1
ATOM 646 N N . GLU A 1 89 ? 11.167 -0.548 -3.015 1.00 89.44 89 GLU A N 1
ATOM 647 C CA . GLU A 1 89 ? 11.326 0.825 -2.551 1.00 89.44 89 GLU A CA 1
ATOM 648 C C . GLU A 1 89 ? 10.215 1.243 -1.590 1.00 89.44 89 GLU A C 1
ATOM 650 O O . GLU A 1 89 ? 9.166 0.599 -1.504 1.00 89.44 89 GLU A O 1
ATOM 655 N N . ASN A 1 90 ? 10.434 2.346 -0.873 1.00 90.00 90 ASN A N 1
ATOM 656 C CA . ASN A 1 90 ? 9.363 2.991 -0.120 1.00 90.00 90 ASN A CA 1
ATOM 657 C C . ASN A 1 90 ? 8.542 3.882 -1.047 1.00 90.00 90 ASN A C 1
ATOM 659 O O . ASN A 1 90 ? 9.097 4.705 -1.783 1.00 90.00 90 ASN A O 1
ATOM 663 N N . VAL A 1 91 ? 7.223 3.728 -0.979 1.00 90.06 91 VAL A N 1
ATOM 664 C CA . VAL A 1 91 ? 6.284 4.569 -1.719 1.00 90.06 91 VAL A CA 1
ATOM 665 C C . VAL A 1 91 ? 6.272 5.960 -1.098 1.00 90.06 91 VAL A C 1
ATOM 667 O O . VAL A 1 91 ? 6.217 6.111 0.125 1.00 90.06 91 VAL A O 1
ATOM 670 N N . VAL A 1 92 ? 6.329 6.982 -1.946 1.00 89.56 92 VAL A N 1
ATOM 671 C CA . VAL A 1 92 ? 6.198 8.381 -1.548 1.00 89.56 92 VAL A CA 1
ATOM 672 C C . VAL A 1 92 ? 5.039 9.001 -2.308 1.00 89.56 92 VAL A C 1
ATOM 674 O O . VAL A 1 92 ? 5.025 8.988 -3.534 1.00 89.56 92 VAL A O 1
ATOM 677 N N . GLY A 1 93 ? 4.106 9.614 -1.584 1.00 88.06 93 GLY A N 1
ATOM 678 C CA . GLY A 1 93 ? 2.917 10.206 -2.193 1.00 88.06 93 GLY A CA 1
ATOM 679 C C . GLY A 1 93 ? 1.878 9.149 -2.592 1.00 88.06 93 GLY A C 1
ATOM 680 O O . GLY A 1 93 ? 1.867 8.074 -2.000 1.00 88.06 93 GLY A O 1
ATOM 681 N N . PRO A 1 94 ? 0.974 9.466 -3.532 1.00 90.38 94 PRO A N 1
ATOM 682 C CA . PRO A 1 94 ? -0.137 8.587 -3.887 1.00 90.38 94 PRO A CA 1
ATOM 683 C C . PRO A 1 94 ? 0.321 7.350 -4.670 1.00 90.38 94 PRO A C 1
ATOM 685 O O . PRO A 1 94 ? 1.286 7.403 -5.438 1.00 90.38 94 PRO A O 1
ATOM 688 N N . LEU A 1 95 ? -0.419 6.249 -4.522 1.00 93.06 95 LEU A N 1
ATOM 689 C CA . LEU A 1 95 ? -0.200 5.003 -5.257 1.00 93.06 95 LEU A CA 1
ATOM 690 C C . LEU A 1 95 ? -1.471 4.617 -6.015 1.00 93.06 95 LEU A C 1
ATOM 692 O O . LEU A 1 95 ? -2.354 3.954 -5.470 1.00 93.06 95 LEU A O 1
ATOM 696 N N . PHE A 1 96 ? -1.559 5.026 -7.280 1.00 94.56 96 PHE A N 1
ATOM 697 C CA . PHE A 1 96 ? -2.760 4.832 -8.087 1.00 94.56 96 PHE A CA 1
ATOM 698 C C . PHE A 1 96 ? -2.845 3.438 -8.707 1.00 94.56 96 PHE A C 1
ATOM 700 O O . PHE A 1 96 ? -1.932 2.976 -9.402 1.00 94.56 96 PHE A O 1
ATOM 707 N N . ALA A 1 97 ? -3.992 2.796 -8.499 1.00 94.06 97 ALA A N 1
ATOM 708 C CA . ALA A 1 97 ? -4.353 1.542 -9.136 1.00 94.06 97 ALA A CA 1
ATOM 709 C C . ALA A 1 97 ? -4.499 1.689 -10.664 1.00 94.06 97 ALA A C 1
ATOM 711 O O . ALA A 1 97 ? -4.984 2.701 -11.167 1.00 94.06 97 ALA A O 1
ATOM 712 N N . SER A 1 98 ? -4.084 0.661 -11.405 1.00 93.31 98 SER A N 1
ATOM 713 C CA . SER A 1 98 ? -4.267 0.518 -12.856 1.00 93.31 98 SER A CA 1
ATOM 714 C C . SER A 1 98 ? -5.105 -0.738 -13.130 1.00 93.31 98 SER A C 1
ATOM 716 O O . SER A 1 98 ? -4.643 -1.705 -13.735 1.00 93.31 98 SER A O 1
ATOM 718 N N . GLY A 1 99 ? -6.319 -0.746 -12.592 1.00 91.44 99 GLY A N 1
ATOM 719 C CA . GLY A 1 99 ? -7.253 -1.867 -12.521 1.00 91.44 99 GLY A CA 1
ATOM 720 C C . GLY A 1 99 ? -7.710 -2.156 -11.085 1.00 91.44 99 GLY A C 1
ATOM 721 O O . GLY A 1 99 ? -7.125 -1.626 -10.141 1.00 91.44 99 GLY A O 1
ATOM 722 N N . PRO A 1 100 ? -8.736 -3.006 -10.889 1.00 90.62 100 PRO A N 1
ATOM 723 C CA . PRO A 1 100 ? -9.160 -3.426 -9.556 1.00 90.62 100 PRO A CA 1
ATOM 724 C C . PRO A 1 100 ? -8.006 -4.046 -8.757 1.00 90.62 100 PRO A C 1
ATOM 726 O O . PRO A 1 100 ? -7.192 -4.812 -9.285 1.00 90.62 100 PRO A O 1
ATOM 729 N N . VAL A 1 101 ? -7.934 -3.719 -7.468 1.00 93.00 101 VAL A N 1
ATOM 730 C CA . VAL A 1 101 ? -6.893 -4.202 -6.555 1.00 93.00 101 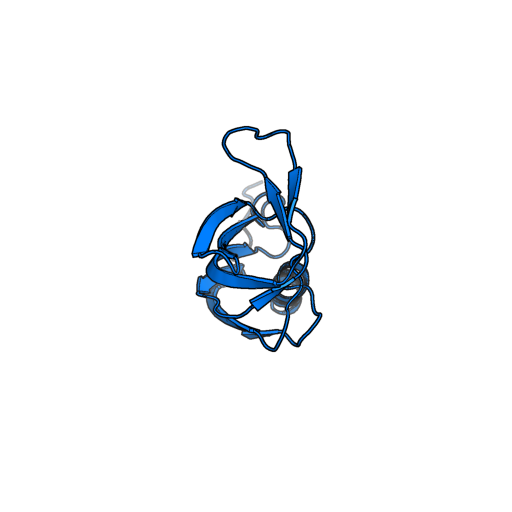VAL A CA 1
ATOM 731 C C . VAL A 1 101 ? -7.543 -4.865 -5.354 1.00 93.00 101 VAL A C 1
ATOM 733 O O . VAL A 1 101 ? -8.303 -4.235 -4.619 1.00 93.00 101 VAL A O 1
ATOM 736 N N . VAL A 1 102 ? -7.193 -6.125 -5.100 1.00 92.38 102 VAL A N 1
ATOM 737 C CA . VAL A 1 102 ? -7.595 -6.823 -3.877 1.00 92.38 102 VAL A CA 1
ATOM 738 C C . VAL A 1 102 ? -6.441 -6.801 -2.883 1.00 92.38 102 VAL A C 1
ATOM 740 O O . VAL A 1 102 ? -5.333 -7.254 -3.162 1.00 92.38 102 VAL A O 1
ATOM 743 N N . ILE A 1 103 ? -6.724 -6.264 -1.701 1.00 93.44 103 ILE A N 1
ATOM 744 C CA . ILE A 1 103 ? -5.794 -6.137 -0.584 1.00 93.44 103 ILE A CA 1
ATOM 745 C C . ILE A 1 103 ? -6.150 -7.176 0.471 1.00 93.44 103 ILE A C 1
ATOM 747 O O . ILE A 1 103 ? -7.253 -7.152 1.043 1.00 93.44 103 ILE A O 1
ATOM 751 N N . MET A 1 104 ? -5.190 -8.050 0.763 1.00 93.25 104 MET A N 1
ATOM 752 C CA . MET A 1 104 ? -5.250 -8.972 1.886 1.00 93.25 104 MET A CA 1
ATOM 753 C C . MET A 1 104 ? -4.528 -8.341 3.075 1.00 93.25 104 MET A C 1
ATOM 755 O O . MET A 1 104 ? -3.369 -7.934 2.977 1.00 93.25 104 MET A O 1
ATOM 759 N N . ALA A 1 105 ? -5.224 -8.219 4.201 1.00 93.69 105 ALA A N 1
ATOM 760 C CA . ALA A 1 105 ? -4.709 -7.503 5.356 1.00 93.69 105 ALA A CA 1
ATOM 761 C C . ALA A 1 105 ? -5.179 -8.122 6.672 1.00 93.69 105 ALA A C 1
ATOM 763 O O . ALA A 1 105 ? -6.295 -8.635 6.769 1.00 93.69 105 ALA A O 1
ATOM 764 N N . ALA A 1 106 ? -4.340 -8.012 7.697 1.00 92.88 106 ALA A N 1
ATOM 765 C CA . ALA A 1 106 ? -4.736 -8.224 9.077 1.00 92.88 106 ALA A CA 1
ATOM 766 C C . ALA A 1 106 ? -5.317 -6.921 9.634 1.00 92.88 106 ALA A C 1
ATOM 768 O O . ALA A 1 106 ? -4.753 -5.846 9.435 1.00 92.88 106 ALA A O 1
ATOM 769 N N . SER A 1 107 ? -6.435 -7.012 10.350 1.00 91.56 107 SER A N 1
ATOM 770 C CA . SER A 1 107 ? -7.033 -5.872 11.040 1.00 91.56 107 SER A CA 1
ATOM 771 C C . SER A 1 107 ? -7.070 -6.138 12.535 1.00 91.56 107 SER A C 1
ATOM 773 O O . SER A 1 107 ? -7.441 -7.229 12.964 1.00 91.56 107 SER A O 1
ATOM 775 N N . PHE A 1 108 ? -6.688 -5.141 13.324 1.00 88.62 108 PHE A N 1
ATOM 776 C CA . PHE A 1 108 ? -6.626 -5.241 14.775 1.00 88.62 108 PHE A CA 1
ATOM 777 C C . PHE A 1 108 ? -7.320 -4.048 15.426 1.00 88.62 108 PHE A C 1
ATOM 779 O O . PHE A 1 108 ? -7.328 -2.928 14.908 1.00 88.62 108 PHE A O 1
ATOM 786 N N . LEU A 1 109 ? -7.938 -4.309 16.575 1.00 86.44 109 LEU A N 1
ATOM 787 C CA . LEU A 1 109 ? -8.523 -3.262 17.398 1.00 86.44 109 LEU A CA 1
ATOM 788 C C . LEU A 1 109 ? -7.392 -2.488 18.067 1.00 86.44 109 LEU A C 1
ATOM 790 O O . LEU A 1 109 ? -6.553 -3.064 18.756 1.00 86.44 109 LEU A O 1
ATOM 794 N N . MET A 1 110 ? -7.390 -1.177 17.864 1.00 70.88 110 MET A N 1
ATOM 795 C CA . MET A 1 110 ? -6.521 -0.279 18.607 1.00 70.88 110 MET A CA 1
ATOM 796 C C . MET A 1 110 ? -7.182 -0.028 19.958 1.00 70.88 110 MET A C 1
ATOM 798 O O . MET A 1 110 ? -8.230 0.610 20.028 1.00 70.88 110 MET A O 1
ATOM 802 N N . GLN A 1 111 ? -6.604 -0.560 21.033 1.00 68.12 111 GLN A N 1
ATOM 803 C CA . GLN A 1 111 ? -6.986 -0.110 22.365 1.00 68.12 111 GLN A CA 1
ATOM 804 C C . GLN A 1 111 ? -6.373 1.276 22.584 1.00 68.12 111 GLN A C 1
ATOM 806 O O . GLN A 1 111 ? -5.181 1.451 22.313 1.00 68.12 111 GLN A O 1
ATOM 811 N N . PRO A 1 112 ? -7.145 2.266 23.062 1.00 62.19 112 PRO A N 1
ATOM 812 C CA . PRO A 1 112 ? -6.552 3.517 23.492 1.00 62.19 112 PRO A CA 1
ATOM 813 C C . PRO A 1 112 ? -5.524 3.191 24.576 1.00 62.19 112 PRO A C 1
ATOM 815 O O . PRO A 1 112 ? -5.849 2.523 25.562 1.00 62.19 112 PRO A O 1
ATOM 818 N N . MET A 1 113 ? -4.277 3.630 24.382 1.00 57.91 113 MET A N 1
ATOM 819 C CA . MET A 1 113 ? -3.298 3.605 25.461 1.00 57.91 113 MET A CA 1
ATOM 820 C C . MET A 1 113 ? -3.915 4.379 26.625 1.00 57.91 113 MET A C 1
ATOM 822 O O . MET A 1 113 ? -4.175 5.577 26.505 1.00 57.91 113 MET A O 1
ATOM 826 N N . LYS A 1 114 ? -4.205 3.689 27.735 1.00 55.59 114 LYS A N 1
ATOM 827 C CA . LYS A 1 114 ? -4.530 4.358 28.993 1.00 55.59 114 LYS A CA 1
ATOM 828 C C . LYS A 1 114 ? -3.291 5.155 29.375 1.00 55.59 114 LYS A C 1
ATOM 830 O O . LYS A 1 114 ? -2.323 4.583 29.866 1.00 55.59 114 LYS A O 1
ATOM 835 N N . GLY A 1 115 ? -3.318 6.455 29.102 1.00 54.81 115 GLY A N 1
ATOM 836 C CA . GLY A 1 115 ? -2.391 7.384 29.719 1.00 54.81 115 GLY A CA 1
ATOM 837 C C . GLY A 1 115 ? -2.580 7.267 31.225 1.00 54.81 115 GLY A C 1
ATOM 838 O O . GLY A 1 115 ? -3.638 7.621 31.742 1.00 54.81 115 GLY A O 1
ATOM 839 N N . TYR A 1 116 ? -1.592 6.703 31.912 1.00 44.34 116 TYR A N 1
ATOM 840 C CA . TYR A 1 116 ? -1.384 7.048 33.308 1.00 44.34 116 TYR A CA 1
ATOM 841 C C . TYR A 1 116 ? -0.902 8.502 33.292 1.00 44.34 116 TYR A C 1
ATOM 843 O O . TYR A 1 116 ? 0.184 8.781 32.783 1.00 44.34 116 TYR A O 1
ATOM 851 N N . LEU A 1 117 ? -1.793 9.405 33.714 1.00 54.50 117 LEU A N 1
ATOM 852 C CA . LEU A 1 117 ? -1.459 10.771 34.121 1.00 54.50 117 LEU A CA 1
ATOM 853 C C . LEU A 1 117 ? -0.534 10.734 35.340 1.00 54.50 117 LEU A C 1
ATOM 855 O O . LEU A 1 117 ? -0.732 9.828 36.185 1.00 54.50 117 LEU A O 1
#

Sequence (117 aa):
MEVADSCDIQESVSTFTIQRQRGVCILSVSSTVNNISLRQPSAPNLVVTLHGRFEILSLSGSFLPPPGPPATSGLTICLVGGQGQVVRENVVGPLFASGPVVIMAASFLMQPMKGYL

InterPro domains:
  IPR005175 PPC domain [PF03479] (2-108)
  IPR005175 PPC domain [PS51742] (1-117)
  IPR005175 PPC domain [cd11378] (2-108)
  IPR014476 AT-hook motif nuclear-localized protein 15-29 [PTHR31100] (1-109)

pLDDT: mean 86.01, std 10.48, range [44.34, 95.06]

Organism: NCBI:txid205694

Foldseek 3Di:
DKDFAFDFPLVVVQVVCQVVVKKKWFPFKWAKWAFFWFQDPVHNPDIDTDGDIKTWPGKTAMHHHPPPDPPRSKIWTWIADPVRDIDTGITDDTIGGRGMMDTDIDIGNDDPPPPPD

Radius of gyration: 15.1 Å; chains: 1; bounding box: 35×22×53 Å

Secondary structure (DSSP, 8-state):
-EE-TT-BHHHHHHHHHHHHTEEEEEEEEESEEEEEEEE-TT-TT-EEEEEEEEEEEEEEEEE--TTS-GGG-EEEEEEE-TTS-EEEEEE-S--EESS-EEEEEEEEE--------